Protein AF-A0A7V5WMP3-F1 (afdb_monomer)

Radius of gyration: 18.15 Å; Cα contacts (8 Å, |Δi|>4): 68; chains: 1; bounding box: 34×45×38 Å

Secondary structure (DSSP, 8-state):
--HHHHHHHHHHHHHHHHHHHHH--PEEEEHHHHHHSHHHHHHHHHTT--EEEEETTEEEEEE-PPPP-----HHHHHGGG-

Nearest PDB structures (foldseek):
  6jqy-assembly1_A  TM=8.556E-01  e=1.546E-03  Mycobacterium tuberculosis CDC1551
  2odk-assembly2_D  TM=7.581E-01  e=5.599E-03  Nitrosomonas europaea
  4zm2-assembly1_B  TM=7.081E-01  e=7.855E-03  Punavirus P1
  7bqe-assembly1_A  TM=4.137E-01  e=9.616E+00  synthetic construct

Mean predicted aligned error: 12.82 Å

Sequence (82 aa):
MSRVAFKLDILYTFSVHLIWELTMNSATISVKEARRNFAKILKSAENGEETIITKNGKVVARILPPKKRQVLDLDELRKFRE

Structure (mmCIF, N/CA/C/O backbone):
data_AF-A0A7V5WMP3-F1
#
_entry.id   AF-A0A7V5WMP3-F1
#
loop_
_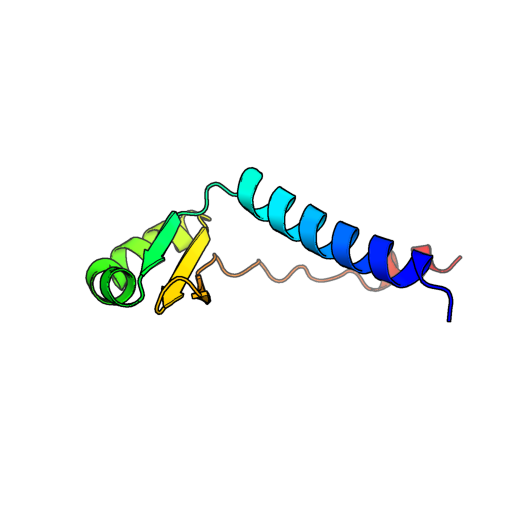atom_site.group_PDB
_atom_site.id
_atom_site.type_symbol
_atom_site.label_atom_id
_atom_site.label_alt_id
_atom_site.label_comp_id
_atom_site.label_asym_id
_atom_site.label_entity_id
_atom_site.label_seq_id
_atom_site.pdbx_PDB_ins_code
_atom_site.Cartn_x
_atom_site.Cartn_y
_atom_site.Cartn_z
_atom_site.occupancy
_atom_site.B_iso_or_equiv
_atom_site.auth_seq_id
_atom_site.auth_comp_id
_atom_site.auth_asym_id
_atom_site.auth_atom_id
_atom_site.pdbx_PDB_model_num
ATOM 1 N N . MET A 1 1 ? 2.673 -33.766 16.829 1.00 50.34 1 MET A N 1
ATOM 2 C CA . MET A 1 1 ? 3.145 -32.474 16.278 1.00 50.34 1 MET A CA 1
ATOM 3 C C . MET A 1 1 ? 3.647 -31.616 17.429 1.00 50.34 1 MET A C 1
ATOM 5 O O . MET A 1 1 ? 2.897 -31.375 18.366 1.00 50.34 1 MET A O 1
ATOM 9 N N . SER A 1 2 ? 4.940 -31.286 17.440 1.00 45.09 2 SER A N 1
ATOM 10 C CA . SER A 1 2 ? 5.617 -30.728 18.619 1.00 45.09 2 SER A CA 1
ATOM 11 C C . SER A 1 2 ? 5.340 -29.226 18.778 1.00 45.09 2 SER A C 1
ATOM 13 O O . SER A 1 2 ? 5.460 -28.471 17.814 1.00 45.09 2 SER A O 1
ATOM 15 N N . ARG A 1 3 ? 4.996 -28.784 19.998 1.00 52.47 3 ARG A N 1
ATOM 16 C CA . ARG A 1 3 ? 4.603 -27.395 20.354 1.00 52.47 3 ARG A CA 1
ATOM 17 C C . ARG A 1 3 ? 5.651 -26.326 20.000 1.00 52.47 3 ARG A C 1
ATOM 19 O O . ARG A 1 3 ? 5.329 -25.142 19.969 1.00 52.47 3 ARG A O 1
ATOM 26 N N . VAL A 1 4 ? 6.890 -26.742 19.747 1.00 55.91 4 VAL A N 1
ATOM 27 C CA . VAL A 1 4 ? 8.028 -25.875 19.409 1.00 55.91 4 VAL A CA 1
ATOM 28 C C . VAL A 1 4 ? 7.945 -25.362 17.966 1.00 55.91 4 VAL A C 1
ATOM 30 O O . VAL A 1 4 ? 8.218 -24.189 17.730 1.00 55.91 4 VAL A O 1
ATOM 33 N N . ALA A 1 5 ? 7.483 -26.188 17.019 1.00 53.06 5 ALA A N 1
ATOM 34 C CA . ALA A 1 5 ? 7.406 -25.812 15.603 1.00 53.06 5 ALA A CA 1
ATOM 35 C C . ALA A 1 5 ? 6.397 -24.674 15.356 1.00 53.06 5 ALA A C 1
ATOM 37 O O . ALA A 1 5 ? 6.689 -23.731 14.632 1.00 53.06 5 ALA A O 1
ATOM 38 N N . PHE A 1 6 ? 5.253 -24.705 16.047 1.00 50.94 6 PHE A N 1
ATOM 39 C CA . PHE A 1 6 ? 4.208 -23.683 15.919 1.00 50.94 6 PHE A CA 1
ATOM 40 C C . PHE A 1 6 ? 4.636 -22.312 16.472 1.00 50.94 6 PHE A C 1
ATOM 42 O O . PHE A 1 6 ? 4.248 -21.276 15.939 1.00 50.94 6 PHE A O 1
ATOM 49 N N . LYS A 1 7 ? 5.470 -22.286 17.524 1.00 51.47 7 LYS A N 1
ATOM 50 C CA . LYS A 1 7 ? 6.010 -21.030 18.069 1.00 51.47 7 LYS A CA 1
ATOM 51 C C . LYS A 1 7 ? 7.015 -20.380 17.118 1.00 51.47 7 LYS A C 1
ATOM 53 O O . LYS A 1 7 ? 6.979 -19.161 16.982 1.00 51.47 7 LYS A O 1
ATOM 58 N N . LEU A 1 8 ? 7.874 -21.168 16.462 1.00 50.00 8 LEU A N 1
ATOM 59 C CA . LEU A 1 8 ? 8.830 -20.641 15.484 1.00 50.00 8 LEU A CA 1
ATOM 60 C C . LEU A 1 8 ? 8.136 -20.072 14.242 1.00 50.00 8 LEU A C 1
ATOM 62 O O . LEU A 1 8 ? 8.547 -19.018 13.776 1.00 50.00 8 LEU A O 1
ATOM 66 N N . ASP A 1 9 ? 7.066 -20.704 13.758 1.00 57.03 9 ASP A N 1
ATOM 67 C CA . ASP A 1 9 ? 6.318 -20.241 12.578 1.00 57.03 9 ASP A CA 1
ATOM 68 C C . ASP A 1 9 ? 5.623 -18.884 12.819 1.00 57.03 9 ASP A C 1
ATOM 70 O O . ASP A 1 9 ? 5.688 -17.954 12.008 1.00 57.03 9 ASP A O 1
ATOM 74 N N . ILE A 1 10 ? 5.025 -18.725 14.006 1.00 60.94 10 ILE A N 1
ATOM 75 C CA . ILE A 1 10 ? 4.386 -17.468 14.421 1.00 60.94 10 ILE A CA 1
ATOM 76 C C . ILE A 1 10 ? 5.430 -16.372 14.620 1.00 60.94 10 ILE A C 1
ATOM 78 O O . ILE A 1 10 ? 5.236 -15.251 14.154 1.00 60.94 10 ILE A 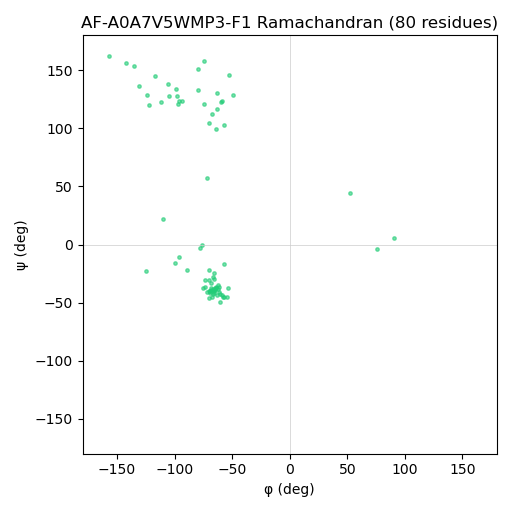O 1
ATOM 82 N N . LEU A 1 11 ? 6.544 -16.685 15.287 1.00 60.69 11 LEU A N 1
ATOM 83 C CA . LEU A 1 11 ? 7.629 -15.728 15.491 1.00 60.69 11 LEU A CA 1
ATOM 84 C C . LEU A 1 11 ? 8.272 -15.325 14.163 1.00 60.69 11 LEU A C 1
ATOM 86 O O . LEU A 1 11 ? 8.605 -14.155 14.003 1.00 60.69 11 LEU A O 1
ATOM 90 N N . TYR A 1 12 ? 8.397 -16.242 13.202 1.00 60.19 12 TYR A N 1
ATOM 91 C CA . TYR A 1 12 ? 8.953 -15.952 11.882 1.00 60.19 12 TYR A CA 1
ATOM 92 C C . TYR A 1 12 ? 8.015 -15.070 11.053 1.00 60.19 12 TYR A C 1
ATOM 94 O O . TYR A 1 12 ? 8.443 -14.043 10.538 1.00 60.19 12 TYR A O 1
ATOM 102 N N . THR A 1 13 ? 6.717 -15.384 11.015 1.00 61.53 13 THR A N 1
ATOM 103 C CA . THR A 1 13 ? 5.707 -14.551 10.340 1.00 61.53 13 THR A CA 1
ATOM 104 C C . THR A 1 13 ? 5.634 -13.152 10.955 1.00 61.53 13 THR A C 1
ATOM 106 O O . THR A 1 13 ? 5.589 -12.157 10.233 1.00 61.53 13 THR A O 1
ATOM 109 N N . PHE A 1 14 ? 5.671 -13.065 12.286 1.00 64.12 14 PHE A N 1
ATOM 110 C CA . PHE A 1 14 ? 5.628 -11.796 13.007 1.00 64.12 14 PHE A CA 1
ATOM 111 C C . PHE A 1 14 ? 6.912 -10.984 12.814 1.00 64.12 14 PHE A C 1
ATOM 113 O O . PHE A 1 14 ? 6.836 -9.786 12.571 1.00 64.12 14 PHE A O 1
ATOM 120 N N . SER A 1 15 ? 8.082 -11.631 12.843 1.00 58.59 15 SER A N 1
ATOM 121 C CA . SER A 1 15 ? 9.375 -10.972 12.615 1.00 58.59 15 SER A CA 1
ATOM 122 C C . SER A 1 15 ? 9.497 -10.479 11.180 1.00 58.59 15 SER A C 1
ATOM 124 O O . SER A 1 15 ? 9.909 -9.348 10.969 1.00 58.59 15 SER A O 1
ATOM 126 N N . VAL A 1 16 ? 9.078 -11.272 10.190 1.00 64.06 16 VAL A N 1
ATOM 127 C CA . VAL A 1 16 ? 9.028 -10.831 8.793 1.00 64.06 16 VAL A CA 1
ATOM 128 C C . VAL A 1 16 ? 8.077 -9.635 8.669 1.00 64.06 16 VAL A C 1
ATOM 130 O O . VAL A 1 16 ? 8.497 -8.603 8.162 1.00 64.06 16 VAL A O 1
ATOM 133 N N . HIS A 1 17 ? 6.855 -9.699 9.211 1.00 59.25 17 HIS A N 1
ATOM 134 C CA . HIS A 1 17 ? 5.895 -8.582 9.185 1.00 59.25 17 HIS A CA 1
ATOM 135 C C . HIS A 1 17 ? 6.443 -7.296 9.829 1.00 59.25 17 HIS A C 1
ATOM 137 O O . HIS A 1 17 ? 6.348 -6.227 9.232 1.00 59.25 17 HIS A O 1
ATOM 143 N N . LEU A 1 18 ? 7.083 -7.420 10.996 1.00 57.69 18 LEU A N 1
ATOM 144 C CA . LEU A 1 18 ? 7.680 -6.313 11.746 1.00 57.69 18 LEU A CA 1
ATOM 145 C C . LEU A 1 18 ? 8.906 -5.722 11.026 1.00 57.69 18 LEU A C 1
ATOM 147 O O . LEU A 1 18 ? 9.098 -4.511 11.014 1.00 57.69 18 LEU A O 1
ATOM 151 N N . ILE A 1 19 ? 9.726 -6.562 10.387 1.00 57.72 19 ILE A N 1
ATOM 152 C CA . ILE A 1 19 ? 10.882 -6.122 9.594 1.00 57.72 19 ILE A CA 1
ATOM 153 C C . ILE A 1 19 ? 10.415 -5.384 8.330 1.00 57.72 19 ILE A C 1
ATOM 155 O O . ILE A 1 19 ? 10.998 -4.350 8.007 1.00 57.72 19 ILE A O 1
ATOM 159 N N . TRP A 1 20 ? 9.347 -5.835 7.656 1.00 62.59 20 TRP A N 1
ATOM 160 C CA . TRP A 1 20 ? 8.736 -5.106 6.529 1.00 62.59 20 TRP A CA 1
ATOM 161 C C . TRP A 1 20 ? 8.177 -3.740 6.959 1.00 62.59 20 TRP A C 1
ATOM 163 O O . TRP A 1 20 ? 8.337 -2.765 6.231 1.00 62.59 20 TRP A O 1
ATOM 173 N N . GLU A 1 21 ? 7.581 -3.645 8.149 1.00 54.78 21 GLU A N 1
ATOM 174 C CA . GLU A 1 21 ? 7.031 -2.398 8.701 1.00 54.78 21 GLU A CA 1
ATOM 175 C C . GLU A 1 21 ? 8.119 -1.380 9.095 1.00 54.78 21 GLU A C 1
ATOM 177 O O . GLU A 1 21 ? 7.911 -0.175 8.978 1.00 54.78 21 GLU A O 1
ATOM 182 N N . LEU A 1 22 ? 9.304 -1.852 9.501 1.00 54.56 22 LEU A N 1
ATOM 183 C CA . LEU A 1 22 ? 10.434 -1.004 9.907 1.00 54.56 22 LEU A CA 1
ATOM 184 C C . LEU A 1 22 ? 11.370 -0.601 8.754 1.00 54.56 22 LEU A C 1
ATOM 186 O O . LEU A 1 22 ? 12.090 0.387 8.878 1.00 54.56 22 LEU A O 1
ATOM 190 N N . THR A 1 23 ? 11.392 -1.351 7.647 1.00 52.69 23 THR A N 1
ATOM 191 C CA . THR A 1 23 ? 12.274 -1.070 6.493 1.00 52.69 23 THR A CA 1
ATOM 192 C C . THR A 1 23 ? 11.583 -0.339 5.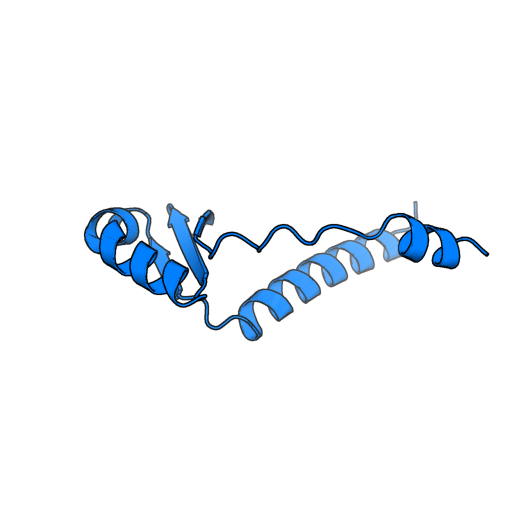345 1.00 52.69 23 THR A C 1
ATOM 194 O O . THR A 1 23 ? 12.265 0.229 4.491 1.00 52.69 23 THR A O 1
ATOM 197 N N . MET A 1 24 ? 10.250 -0.300 5.313 1.00 54.12 24 MET A N 1
ATOM 198 C CA . MET A 1 24 ? 9.510 0.426 4.286 1.00 54.12 24 MET A CA 1
ATOM 199 C C . MET A 1 24 ? 9.173 1.839 4.752 1.00 54.12 24 MET A C 1
ATOM 201 O O . MET A 1 24 ? 8.481 2.042 5.744 1.00 54.12 24 MET A O 1
ATOM 205 N N . ASN A 1 25 ? 9.591 2.834 3.970 1.00 53.78 25 ASN A N 1
ATOM 206 C CA . ASN A 1 25 ? 9.103 4.209 4.065 1.00 53.78 25 ASN A CA 1
ATOM 207 C C . ASN A 1 25 ? 7.656 4.275 3.528 1.00 53.78 25 ASN A C 1
ATOM 209 O O . ASN A 1 25 ? 7.380 4.940 2.532 1.00 53.78 25 ASN A O 1
ATOM 213 N N . SER A 1 26 ? 6.751 3.480 4.108 1.00 57.00 26 SER A N 1
ATOM 214 C CA . SER A 1 26 ? 5.380 3.310 3.636 1.00 57.00 26 SER A CA 1
ATOM 215 C C . SER A 1 26 ? 4.429 4.201 4.419 1.00 57.00 26 SER A C 1
ATOM 217 O O . SER A 1 26 ? 4.300 4.077 5.638 1.00 57.00 26 SER A O 1
ATOM 219 N N . ALA A 1 27 ? 3.724 5.084 3.718 1.00 75.38 27 ALA A N 1
ATOM 220 C CA . ALA A 1 27 ? 2.696 5.908 4.334 1.00 75.38 27 ALA A CA 1
ATOM 221 C C . ALA A 1 27 ? 1.446 5.056 4.614 1.00 75.38 27 ALA A C 1
ATOM 223 O O . ALA A 1 27 ? 0.848 4.497 3.691 1.00 75.38 27 ALA A O 1
ATOM 224 N N . THR A 1 28 ? 1.025 4.969 5.877 1.00 86.12 28 THR A N 1
ATOM 225 C CA . THR A 1 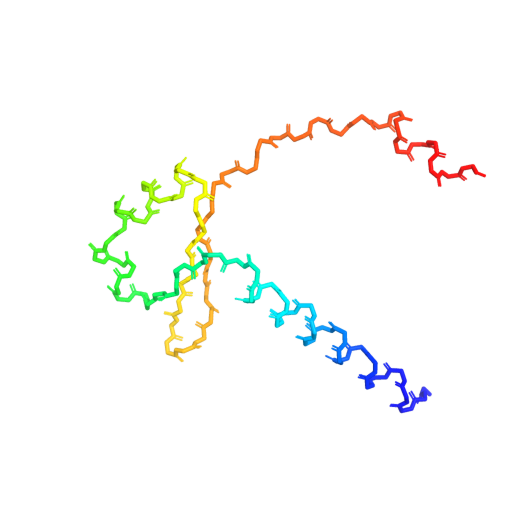28 ? -0.212 4.275 6.271 1.00 86.12 28 THR A CA 1
ATOM 226 C C . THR A 1 28 ? -1.358 5.270 6.396 1.00 86.12 28 THR A C 1
ATOM 228 O O . THR A 1 28 ? -1.284 6.227 7.165 1.00 86.12 28 THR A O 1
ATOM 231 N N . ILE A 1 29 ? -2.446 5.040 5.661 1.00 90.12 29 ILE A N 1
A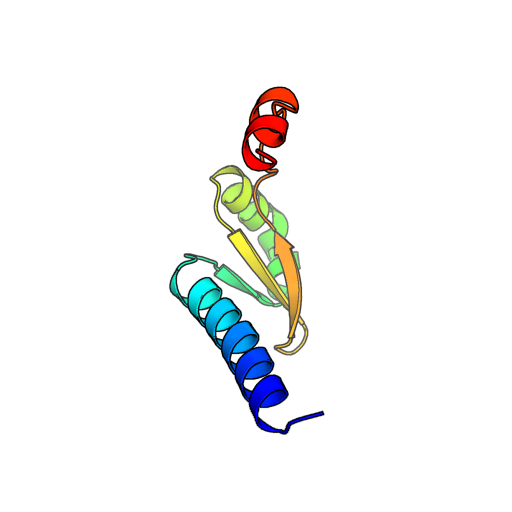TOM 232 C CA . ILE A 1 29 ? -3.601 5.945 5.621 1.00 90.12 29 ILE A CA 1
ATOM 233 C C . ILE A 1 29 ? -4.927 5.189 5.721 1.00 90.12 29 ILE A C 1
ATOM 235 O O . ILE A 1 29 ? -5.042 4.027 5.336 1.00 90.12 29 ILE A O 1
ATOM 239 N N . SER A 1 30 ? -5.968 5.854 6.222 1.00 92.00 30 SER A N 1
ATOM 240 C CA . SER A 1 30 ? -7.314 5.269 6.251 1.00 92.00 30 SER A CA 1
ATOM 241 C C . SER A 1 30 ? -7.961 5.259 4.861 1.00 92.00 30 SER A C 1
ATOM 243 O O . SER A 1 30 ? -7.653 6.107 4.028 1.00 92.00 30 SER A O 1
ATOM 245 N N . VAL A 1 31 ? -8.948 4.390 4.624 1.00 92.69 31 VAL A N 1
ATOM 246 C CA . VAL A 1 31 ? -9.760 4.389 3.388 1.00 92.69 31 VAL A CA 1
ATOM 247 C C . VAL A 1 31 ? -10.384 5.764 3.110 1.00 92.69 31 VAL A C 1
ATOM 249 O O . VAL A 1 31 ? -10.463 6.191 1.958 1.00 92.69 31 VAL A O 1
ATOM 252 N N . LYS A 1 32 ? -10.814 6.484 4.155 1.00 92.50 32 LYS A N 1
ATOM 253 C CA . LYS A 1 32 ? -11.402 7.826 4.014 1.00 92.50 32 LYS A CA 1
ATOM 254 C C . LYS A 1 32 ? -10.369 8.833 3.506 1.00 92.50 32 LYS A C 1
ATOM 256 O O . LYS A 1 32 ? -10.690 9.666 2.663 1.00 92.50 32 LYS A O 1
ATOM 261 N N . GLU A 1 33 ? -9.142 8.741 4.005 1.00 89.25 33 GLU A N 1
ATOM 262 C CA . GLU A 1 33 ? -8.032 9.587 3.569 1.00 89.25 33 GLU A CA 1
ATOM 263 C C . GLU A 1 33 ? -7.554 9.207 2.166 1.00 89.25 33 GLU A C 1
ATOM 265 O O . GLU A 1 33 ? -7.367 10.078 1.319 1.00 89.25 33 GLU A O 1
ATOM 270 N N . ALA A 1 34 ? -7.477 7.906 1.885 1.00 91.75 34 ALA A N 1
ATOM 271 C CA . ALA A 1 34 ? -7.109 7.375 0.582 1.00 91.75 34 ALA A CA 1
ATOM 272 C C . ALA A 1 34 ? -8.055 7.851 -0.521 1.00 91.75 34 ALA A C 1
ATOM 274 O O . ALA A 1 34 ? -7.608 8.279 -1.580 1.00 91.75 34 ALA A O 1
ATOM 275 N N . ARG A 1 35 ? -9.366 7.851 -0.254 1.00 93.69 35 ARG A N 1
ATOM 276 C CA . ARG A 1 35 ? -10.369 8.327 -1.212 1.00 93.69 35 ARG A CA 1
ATOM 277 C C . ARG A 1 35 ? -10.238 9.823 -1.507 1.00 93.69 35 ARG A C 1
ATOM 279 O O . ARG A 1 35 ? -10.456 10.226 -2.643 1.00 93.69 35 ARG A O 1
ATOM 286 N N . ARG A 1 36 ? -9.896 10.639 -0.503 1.00 95.25 36 ARG A N 1
ATOM 287 C CA . ARG A 1 36 ? -9.723 12.094 -0.664 1.00 95.25 36 ARG A CA 1
ATOM 288 C C . ARG A 1 36 ? -8.439 12.448 -1.410 1.00 95.25 36 ARG A C 1
ATOM 290 O O . ARG A 1 36 ? -8.450 13.363 -2.223 1.00 95.25 36 ARG A O 1
ATOM 297 N N . ASN A 1 37 ? -7.367 11.692 -1.179 1.00 93.44 37 ASN A N 1
ATOM 298 C CA . ASN A 1 37 ? -6.033 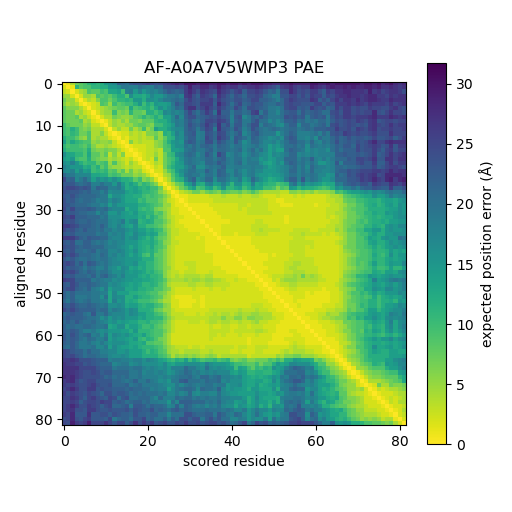11.990 -1.704 1.00 93.44 37 ASN A CA 1
ATOM 299 C C . ASN A 1 37 ? -5.570 11.012 -2.791 1.00 93.44 37 ASN A C 1
ATOM 301 O O . ASN A 1 37 ? -4.369 10.883 -3.023 1.00 93.44 37 ASN A O 1
ATOM 305 N N . PHE A 1 38 ? -6.496 10.320 -3.461 1.00 93.31 38 PHE A N 1
ATOM 306 C CA . PHE A 1 38 ? -6.165 9.211 -4.359 1.00 93.31 38 PHE A CA 1
ATOM 307 C C . PHE A 1 38 ? -5.141 9.593 -5.437 1.00 93.31 38 PHE A C 1
ATOM 309 O O . PHE A 1 38 ? -4.147 8.898 -5.620 1.00 93.31 38 PHE A O 1
ATOM 316 N N . ALA 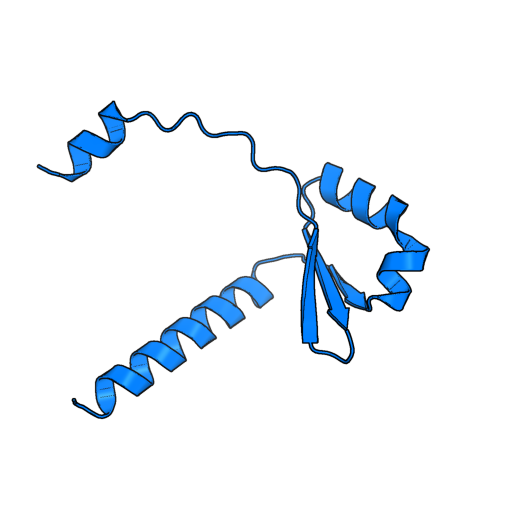A 1 39 ? -5.312 10.754 -6.074 1.00 94.44 39 ALA A N 1
ATOM 317 C CA . ALA A 1 39 ? -4.375 11.248 -7.084 1.00 94.44 39 ALA A CA 1
ATOM 318 C C . ALA A 1 39 ? -2.956 11.485 -6.533 1.00 94.44 39 ALA A C 1
ATOM 320 O O . ALA A 1 39 ? -1.975 11.225 -7.222 1.00 94.44 39 ALA A O 1
ATOM 321 N N . LYS A 1 40 ? -2.827 11.957 -5.286 1.00 91.81 40 LYS A N 1
ATOM 322 C CA . LYS A 1 40 ? -1.521 12.150 -4.636 1.00 91.81 40 LYS A CA 1
ATOM 323 C C . LYS A 1 40 ? -0.854 10.807 -4.341 1.00 91.81 40 LYS A C 1
ATOM 325 O O . LYS A 1 40 ? 0.341 10.668 -4.557 1.00 91.81 40 LYS A O 1
ATOM 330 N N . ILE A 1 41 ? -1.637 9.827 -3.897 1.00 91.94 41 ILE A N 1
ATOM 331 C CA . ILE A 1 41 ? -1.153 8.474 -3.600 1.00 91.94 41 ILE A CA 1
ATOM 332 C C . ILE A 1 41 ? -0.659 7.780 -4.871 1.00 91.94 41 ILE A C 1
ATOM 334 O O . ILE A 1 41 ? 0.374 7.122 -4.840 1.00 91.94 41 ILE A O 1
ATOM 338 N N . LEU A 1 42 ? -1.346 7.975 -6.001 1.00 92.56 42 LEU A N 1
ATOM 339 C CA . LEU A 1 42 ? -0.870 7.480 -7.293 1.00 92.56 42 LEU A CA 1
ATOM 340 C C . LEU A 1 42 ? 0.460 8.120 -7.703 1.00 92.56 42 LEU A C 1
ATOM 342 O O . LEU A 1 42 ? 1.362 7.394 -8.097 1.00 92.56 42 LEU A O 1
ATOM 346 N N . LYS A 1 43 ? 0.628 9.438 -7.536 1.00 91.62 43 LYS A N 1
ATOM 347 C CA . LYS A 1 43 ? 1.917 10.106 -7.807 1.00 91.62 43 LYS A CA 1
ATOM 348 C C . LYS A 1 43 ? 3.046 9.577 -6.921 1.00 91.62 43 LYS A C 1
ATOM 350 O O . LYS A 1 43 ? 4.153 9.365 -7.399 1.00 91.62 43 LYS A O 1
ATOM 355 N N . SER A 1 44 ? 2.769 9.340 -5.641 1.00 87.44 44 SER A N 1
ATOM 356 C CA . SER A 1 44 ? 3.714 8.672 -4.739 1.00 87.44 44 SER A CA 1
ATOM 357 C C . SER A 1 44 ? 4.091 7.282 -5.261 1.00 87.44 44 SER A C 1
ATOM 359 O O . SER A 1 44 ? 5.272 6.958 -5.354 1.00 87.44 44 SER A O 1
ATOM 361 N N . ALA A 1 45 ? 3.108 6.494 -5.703 1.00 89.94 45 ALA A N 1
ATOM 362 C CA . ALA A 1 45 ? 3.355 5.179 -6.287 1.00 89.94 45 ALA A CA 1
ATOM 363 C C . ALA A 1 45 ? 4.158 5.235 -7.597 1.00 89.94 45 ALA A C 1
ATOM 365 O O . ALA A 1 45 ? 5.024 4.392 -7.814 1.00 89.94 45 ALA A O 1
ATOM 366 N N . GLU A 1 46 ? 3.931 6.239 -8.447 1.00 89.25 46 GLU A N 1
ATOM 367 C CA . GLU A 1 46 ? 4.729 6.486 -9.658 1.00 89.25 46 GLU A CA 1
ATOM 368 C C . GLU A 1 46 ? 6.198 6.790 -9.332 1.00 89.25 46 GLU A C 1
ATOM 370 O O . GLU A 1 46 ? 7.090 6.338 -10.048 1.00 89.25 46 GLU A O 1
ATOM 375 N N . ASN A 1 47 ? 6.457 7.474 -8.214 1.00 87.38 47 ASN A N 1
ATOM 376 C CA . ASN A 1 47 ? 7.809 7.743 -7.711 1.00 87.38 47 ASN A CA 1
ATOM 377 C C . ASN A 1 47 ? 8.467 6.525 -7.042 1.00 87.38 47 ASN A C 1
ATOM 379 O O . ASN A 1 47 ? 9.606 6.604 -6.586 1.00 87.38 47 ASN A O 1
ATOM 383 N N . GLY A 1 48 ? 7.765 5.393 -6.988 1.00 85.00 48 GLY A N 1
ATOM 384 C CA . GLY A 1 48 ? 8.253 4.160 -6.389 1.00 85.00 48 GLY A CA 1
ATOM 385 C C . GLY A 1 48 ? 7.929 4.007 -4.904 1.00 85.00 48 GLY A C 1
ATOM 386 O O . GLY A 1 48 ? 8.385 3.047 -4.285 1.00 85.00 48 GLY A O 1
ATOM 387 N N . GLU A 1 49 ? 7.147 4.921 -4.329 1.00 85.56 49 GLU A N 1
ATOM 388 C CA . GLU A 1 49 ? 6.738 4.851 -2.929 1.00 85.56 49 GLU A CA 1
ATOM 389 C C . GLU A 1 49 ? 5.587 3.863 -2.743 1.00 85.56 49 GLU A C 1
ATOM 391 O O . GLU A 1 49 ? 4.740 3.660 -3.615 1.00 85.56 49 GLU A O 1
ATOM 396 N N . GLU A 1 50 ? 5.524 3.267 -1.559 1.00 87.12 50 GLU A N 1
ATOM 397 C CA . GLU A 1 50 ? 4.435 2.379 -1.192 1.00 87.12 50 GLU A CA 1
ATOM 398 C C . GLU A 1 50 ? 3.476 3.055 -0.206 1.00 87.12 50 GLU A C 1
ATOM 400 O O . GLU A 1 50 ? 3.889 3.717 0.743 1.00 87.12 50 GLU A O 1
ATOM 405 N N . THR A 1 51 ? 2.172 2.860 -0.402 1.00 90.44 51 THR A N 1
ATOM 406 C CA . THR A 1 51 ? 1.130 3.331 0.517 1.00 90.44 51 THR A CA 1
ATOM 407 C C . THR A 1 51 ? 0.245 2.181 0.985 1.00 90.44 51 THR A C 1
ATOM 409 O O . THR A 1 51 ? -0.327 1.445 0.176 1.00 90.44 51 THR A O 1
ATOM 412 N N . ILE A 1 52 ?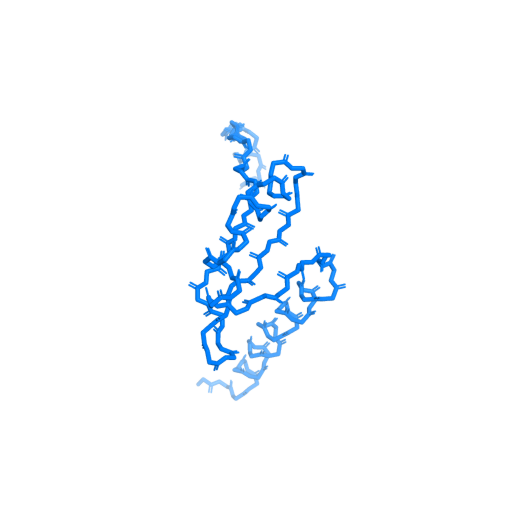 0.069 2.063 2.301 1.00 92.19 52 ILE A N 1
ATOM 413 C CA . ILE A 1 52 ? -0.792 1.064 2.939 1.00 92.19 52 ILE A CA 1
ATOM 414 C C . ILE A 1 52 ? -2.142 1.705 3.265 1.00 92.19 52 ILE A C 1
ATOM 416 O O . ILE A 1 52 ? -2.220 2.744 3.921 1.00 92.19 52 ILE A O 1
ATOM 420 N N . ILE A 1 53 ? -3.230 1.068 2.837 1.00 90.12 53 ILE A N 1
ATOM 421 C CA . ILE A 1 53 ? -4.595 1.532 3.091 1.00 90.12 53 ILE A CA 1
ATOM 422 C C . ILE A 1 53 ? -5.233 0.661 4.170 1.00 90.12 53 ILE A C 1
ATOM 424 O O . ILE A 1 53 ? -5.305 -0.564 4.042 1.00 90.12 53 ILE A O 1
ATOM 428 N N . THR A 1 54 ? -5.765 1.307 5.207 1.00 92.38 54 THR A N 1
ATOM 429 C CA . THR A 1 54 ? -6.430 0.656 6.339 1.00 92.38 54 THR A CA 1
ATOM 430 C C . THR A 1 54 ? -7.908 1.029 6.453 1.00 92.38 54 THR A C 1
ATOM 432 O O . THR A 1 54 ? -8.323 2.160 6.197 1.00 92.38 54 THR A O 1
ATOM 435 N N . LYS A 1 55 ? -8.737 0.081 6.891 1.00 89.44 55 LYS A N 1
ATOM 436 C CA . LYS A 1 55 ? -10.137 0.293 7.275 1.00 89.44 55 LYS A CA 1
ATOM 437 C C . LYS A 1 55 ? -10.308 -0.154 8.721 1.00 89.44 55 LYS A C 1
ATOM 439 O O . LYS A 1 55 ? -10.066 -1.315 9.033 1.00 89.44 55 LYS A O 1
ATOM 444 N N . ASN A 1 56 ? -10.722 0.760 9.600 1.00 89.56 56 ASN A N 1
ATOM 445 C CA . ASN A 1 56 ? -10.872 0.501 11.039 1.00 89.56 56 ASN A CA 1
ATOM 446 C C . ASN A 1 56 ? -9.599 -0.109 11.666 1.00 89.56 56 ASN A C 1
ATOM 448 O O . ASN A 1 56 ? -9.671 -1.104 12.382 1.00 89.56 56 ASN A O 1
ATOM 452 N N . GLY A 1 57 ? -8.427 0.435 11.318 1.00 83.94 57 GLY A N 1
ATOM 453 C CA . GLY A 1 57 ? -7.126 -0.038 11.810 1.00 83.94 57 GLY A CA 1
ATOM 454 C C . GLY A 1 57 ? -6.618 -1.341 11.182 1.00 83.94 57 GLY A C 1
ATOM 455 O O . GLY A 1 57 ? -5.497 -1.742 11.464 1.00 83.94 57 GLY A O 1
ATOM 456 N N . LYS A 1 58 ? -7.393 -1.996 10.308 1.00 83.69 58 LYS A N 1
ATOM 457 C CA . LYS A 1 58 ? -6.967 -3.212 9.600 1.00 83.69 58 LYS A CA 1
ATOM 458 C C . LYS A 1 58 ? -6.501 -2.879 8.192 1.00 83.69 58 LYS A C 1
ATOM 460 O O . LYS A 1 58 ? -7.195 -2.152 7.484 1.00 83.69 58 LYS A O 1
ATOM 465 N N . VAL A 1 59 ? -5.365 -3.425 7.770 1.00 88.94 59 VAL A N 1
ATOM 466 C CA . VAL A 1 59 ? -4.875 -3.295 6.390 1.00 88.94 59 VAL A CA 1
ATOM 467 C C . VAL A 1 59 ? -5.860 -3.961 5.429 1.00 88.94 59 VAL A C 1
ATOM 469 O O . VAL A 1 59 ? -6.279 -5.093 5.653 1.00 88.94 59 VAL A O 1
ATOM 472 N N . VAL A 1 60 ? -6.246 -3.246 4.372 1.00 92.75 60 VAL A N 1
ATOM 473 C CA . VAL A 1 60 ? -7.187 -3.739 3.350 1.00 92.75 60 VAL A CA 1
ATOM 474 C C . VAL A 1 60 ? -6.629 -3.673 1.934 1.00 92.75 60 VAL A C 1
ATOM 476 O O . VAL A 1 60 ? -7.102 -4.405 1.072 1.00 92.75 60 VAL A O 1
ATOM 479 N N . ALA A 1 61 ? -5.646 -2.809 1.678 1.00 89.94 61 ALA A N 1
ATOM 480 C CA . ALA A 1 61 ? -4.999 -2.704 0.376 1.00 89.94 61 ALA A CA 1
ATOM 481 C C . ALA A 1 61 ? -3.604 -2.081 0.498 1.00 89.94 61 ALA A C 1
ATOM 483 O O . ALA A 1 61 ? -3.285 -1.424 1.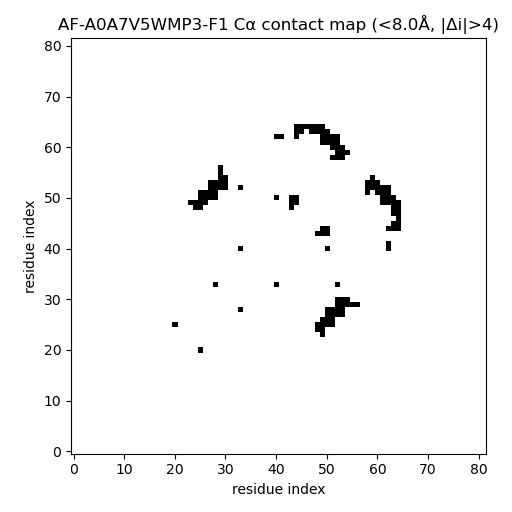491 1.00 89.94 61 ALA A O 1
ATOM 484 N N . ARG A 1 62 ? -2.797 -2.270 -0.546 1.00 89.62 62 ARG A N 1
ATOM 485 C CA . ARG A 1 62 ? -1.492 -1.632 -0.742 1.00 89.62 62 ARG A CA 1
ATOM 486 C C . ARG A 1 62 ? -1.462 -1.054 -2.152 1.00 89.62 62 ARG A C 1
ATOM 488 O O . ARG A 1 62 ? -1.917 -1.714 -3.086 1.00 89.62 62 ARG A O 1
ATOM 495 N N . ILE A 1 63 ? -0.960 0.165 -2.294 1.00 90.00 63 ILE A N 1
ATOM 496 C CA . ILE A 1 63 ? -0.686 0.795 -3.586 1.00 90.00 63 ILE A CA 1
ATOM 497 C C . ILE A 1 63 ? 0.827 0.921 -3.695 1.00 90.00 63 ILE A C 1
ATOM 499 O O . ILE A 1 63 ? 1.465 1.512 -2.829 1.00 90.00 63 ILE A O 1
ATOM 503 N N . LEU A 1 64 ? 1.381 0.331 -4.745 1.00 89.06 64 LEU A N 1
ATOM 504 C CA . LEU A 1 64 ? 2.807 0.275 -5.027 1.00 89.06 64 LEU A CA 1
ATOM 505 C C . LEU A 1 64 ? 3.019 0.429 -6.539 1.00 89.06 64 LEU A C 1
ATOM 507 O O . LEU A 1 64 ? 2.096 0.115 -7.304 1.00 89.06 64 LEU A O 1
ATOM 511 N N . PRO A 1 65 ? 4.203 0.878 -6.990 1.00 89.25 65 PRO A N 1
ATOM 512 C CA . PRO A 1 65 ? 4.553 0.847 -8.406 1.00 89.25 65 PRO A CA 1
ATOM 513 C C . PRO A 1 65 ? 4.369 -0.565 -8.985 1.00 89.25 65 PRO A C 1
ATOM 515 O O . PRO A 1 65 ? 4.661 -1.561 -8.306 1.00 89.25 65 PRO A O 1
ATOM 518 N N . PRO A 1 66 ? 3.955 -0.695 -10.258 1.00 85.94 66 PRO A N 1
ATOM 519 C CA . PRO A 1 66 ? 4.011 -1.982 -10.928 1.00 85.94 66 PRO A CA 1
ATOM 520 C C . PRO A 1 66 ? 5.471 -2.448 -10.953 1.00 85.94 66 PRO A C 1
ATOM 522 O O . PRO A 1 66 ? 6.349 -1.758 -11.477 1.00 85.94 66 PRO A O 1
ATOM 525 N N . LYS A 1 67 ? 5.754 -3.633 -10.398 1.00 76.12 67 LYS A N 1
ATOM 526 C CA . LYS A 1 67 ? 7.064 -4.259 -10.600 1.00 76.12 67 LYS A CA 1
ATOM 527 C C . LYS A 1 67 ? 7.250 -4.436 -12.103 1.00 76.12 67 LYS A C 1
ATOM 529 O O . LYS A 1 67 ? 6.416 -5.072 -12.751 1.00 76.12 67 LYS A O 1
ATOM 534 N N . LYS A 1 68 ? 8.337 -3.886 -12.659 1.00 65.81 68 LYS A N 1
ATOM 535 C CA . LYS A 1 68 ? 8.758 -4.229 -14.023 1.00 65.81 68 LYS A CA 1
ATOM 536 C C . LYS A 1 68 ? 8.760 -5.750 -14.112 1.00 65.81 68 LYS A C 1
ATOM 538 O O . LYS A 1 68 ? 9.309 -6.404 -13.224 1.00 65.81 68 LYS A O 1
ATOM 543 N N . ARG A 1 69 ? 8.104 -6.300 -15.136 1.00 57.62 69 ARG A N 1
ATOM 544 C CA . ARG A 1 69 ? 8.103 -7.740 -15.391 1.00 57.62 69 ARG A CA 1
ATOM 545 C C . ARG A 1 69 ? 9.562 -8.158 -15.527 1.00 57.62 69 ARG A C 1
ATOM 547 O O . ARG A 1 69 ? 10.187 -7.863 -16.539 1.00 57.62 69 ARG A O 1
ATOM 554 N N . GLN A 1 70 ? 10.114 -8.769 -14.485 1.00 63.28 70 GLN A N 1
ATOM 555 C CA . GLN A 1 70 ? 11.386 -9.452 -14.611 1.00 63.28 70 GLN A CA 1
ATOM 556 C C . GLN A 1 70 ? 11.081 -10.631 -15.522 1.00 63.28 70 GLN A C 1
ATOM 558 O O . GLN A 1 70 ? 10.257 -11.486 -15.190 1.00 63.28 70 GLN A O 1
ATOM 563 N N . VAL A 1 71 ? 11.634 -10.597 -16.732 1.00 67.88 71 VAL A N 1
ATOM 564 C CA . VAL A 1 71 ? 11.700 -11.789 -17.567 1.00 67.88 71 VAL A CA 1
ATOM 565 C C . VAL A 1 71 ? 12.597 -12.725 -16.779 1.00 67.88 71 VAL A C 1
ATOM 567 O O . VAL A 1 71 ? 13.800 -12.505 -16.702 1.00 67.88 71 VAL A O 1
ATOM 570 N N . LEU A 1 72 ? 11.979 -13.662 -16.063 1.00 71.25 72 LEU A N 1
ATOM 571 C CA . LEU A 1 72 ? 12.717 -14.694 -15.361 1.00 71.25 72 LEU A CA 1
ATOM 572 C C . LEU A 1 72 ? 13.428 -15.503 -16.437 1.00 71.25 72 LEU A C 1
ATOM 574 O O . LEU A 1 72 ? 12.766 -16.091 -17.296 1.00 71.25 72 LEU A O 1
ATOM 578 N N . ASP A 1 73 ? 14.754 -15.485 -16.406 1.00 77.06 73 ASP A N 1
ATOM 579 C CA . ASP A 1 73 ? 15.543 -16.400 -17.207 1.00 77.06 73 ASP A CA 1
ATOM 580 C C . ASP A 1 73 ? 15.356 -17.804 -16.617 1.00 77.06 73 ASP A C 1
ATOM 582 O O . ASP A 1 73 ? 15.837 -18.135 -15.530 1.00 77.06 73 ASP A O 1
ATOM 586 N N . LEU A 1 74 ? 14.560 -18.619 -17.308 1.00 79.50 74 LEU A N 1
ATOM 587 C CA . LEU A 1 74 ? 14.256 -19.981 -16.879 1.00 79.50 74 LEU A CA 1
ATOM 588 C C . LEU A 1 74 ? 15.510 -20.868 -16.913 1.00 79.50 74 LEU A C 1
ATOM 590 O O . LEU A 1 74 ? 15.577 -21.839 -16.153 1.00 79.50 74 LEU A O 1
ATOM 594 N N . ASP A 1 75 ? 16.509 -20.520 -17.731 1.00 80.38 75 ASP A N 1
ATOM 595 C CA . ASP A 1 75 ? 17.775 -21.246 -17.807 1.00 80.38 75 ASP A CA 1
ATOM 596 C C . ASP A 1 75 ? 18.648 -20.981 -16.571 1.00 80.38 75 ASP A C 1
ATOM 598 O O . ASP A 1 75 ? 19.361 -21.874 -16.107 1.00 80.38 75 ASP A O 1
ATOM 602 N N . GLU A 1 76 ? 18.545 -19.794 -15.965 1.00 79.19 76 GLU A N 1
ATOM 603 C CA . GLU A 1 76 ? 19.230 -19.455 -14.713 1.00 79.19 76 GLU A CA 1
ATOM 604 C C . GLU A 1 76 ? 18.643 -20.225 -13.518 1.00 79.19 76 GLU A C 1
ATOM 606 O O . GLU A 1 76 ? 19.383 -20.768 -12.696 1.00 79.19 76 GLU A O 1
ATOM 611 N N . LEU A 1 77 ? 17.316 -20.376 -13.464 1.00 77.38 77 LEU A N 1
ATOM 612 C CA . LEU A 1 77 ? 16.637 -21.132 -12.403 1.00 77.38 77 LEU A CA 1
ATOM 613 C C . LEU A 1 77 ? 16.969 -22.630 -12.429 1.00 77.38 77 LEU A C 1
ATOM 615 O O . LEU A 1 77 ? 16.985 -23.281 -11.384 1.00 77.38 77 LEU A O 1
ATOM 619 N N . ARG A 1 78 ? 17.266 -23.186 -13.609 1.00 80.50 78 ARG A N 1
ATOM 620 C CA . ARG A 1 78 ? 17.623 -24.601 -13.768 1.00 80.50 78 ARG A CA 1
ATOM 621 C C . ARG A 1 78 ? 18.958 -24.951 -13.100 1.00 80.50 78 ARG A C 1
ATOM 623 O O . ARG A 1 78 ? 19.107 -26.079 -12.638 1.00 80.50 78 ARG A O 1
ATOM 630 N N . LYS A 1 79 ? 19.877 -23.986 -12.979 1.00 80.69 79 LYS A N 1
ATOM 631 C CA . LYS A 1 79 ? 21.197 -24.167 -12.345 1.00 80.69 79 LYS A CA 1
ATOM 632 C C . LYS A 1 79 ? 21.128 -24.362 -10.830 1.00 80.69 79 LYS A C 1
ATOM 634 O O . LYS A 1 79 ? 22.039 -24.937 -10.261 1.00 80.69 79 LYS A O 1
ATOM 639 N N . PHE A 1 80 ? 20.049 -23.931 -10.175 1.00 78.94 80 PHE A N 1
ATOM 640 C CA . PHE A 1 80 ? 19.865 -24.119 -8.728 1.00 78.94 80 PHE A CA 1
ATOM 641 C C . PHE A 1 80 ? 19.422 -25.540 -8.339 1.00 78.94 80 PHE A C 1
ATOM 643 O O . PHE A 1 80 ? 19.238 -25.817 -7.156 1.00 78.94 80 PHE A O 1
ATOM 650 N N . ARG A 1 81 ? 19.186 -26.425 -9.319 1.00 76.12 81 ARG A N 1
ATOM 651 C CA . ARG A 1 81 ? 18.717 -27.800 -9.094 1.00 76.12 81 ARG A CA 1
ATOM 652 C C . ARG A 1 81 ? 19.846 -28.845 -9.080 1.00 76.12 81 ARG A C 1
ATOM 654 O O . ARG A 1 81 ? 19.568 -29.988 -8.723 1.00 76.12 81 ARG A O 1
ATOM 661 N N . GLU A 1 82 ? 21.062 -28.476 -9.476 1.00 64.31 82 GLU A N 1
ATOM 662 C CA . GLU A 1 82 ? 22.260 -29.341 -9.469 1.00 64.31 82 GLU A CA 1
ATOM 663 C C . GLU A 1 82 ? 23.087 -29.130 -8.196 1.00 64.31 82 GLU A C 1
ATOM 665 O O . GLU A 1 82 ? 23.594 -30.146 -7.669 1.00 64.31 82 GLU A O 1
#

Solvent-accessible surface area (backbone atoms only — not comparable to full-atom values): 4961 Å² total; per-residue (Å²): 136,66,78,64,60,60,53,53,53,53,51,48,55,49,48,52,53,51,49,52,63,73,71,48,89,51,51,76,40,41,52,74,55,45,69,75,42,43,72,60,54,51,54,40,13,75,75,63,35,40,35,38,31,21,55,95,89,38,80,75,51,75,48,56,47,81,76,76,83,72,79,74,58,66,74,64,61,56,64,78,76,117

pLDDT: mean 75.9, std 15.5, range [45.09, 95.25]

Foldseek 3Di:
DDPVVVVVVVVVVVVVVVVCVVPAPEAEDEPVVCVVCVVVQVVCQVVFHKYFYDYPNHTDDIRHHPDDPDPPPVVVVVVVVD